Protein AF-A0A1G8N8X7-F1 (afdb_monomer_lite)

Secondary structure (DSSP, 8-state):
--HHHHHHHHHHHHHHHHHHHHHHHHHHS-SSPPP-TT-HHHHHHHHHIIIIITTT-TTS-HHHHHHHHHHS-SS--SS--HHHHHHHHHHHHHHHH-

pLDDT: mean 74.89, std 12.93, range [48.81, 92.5]

Foldseek 3Di:
DPVVVVVVVVVVVVVVVVVVVVVCVVVVPDPAFDDDPVDQLLVLLLCCLVPPDPVPPPPDDQLVVSLVCLVPPDPGDPPHDSVSSSSSNRRNVVVVVD

Structure (mmCIF, N/CA/C/O backbone):
data_AF-A0A1G8N8X7-F1
#
_entry.id   AF-A0A1G8N8X7-F1
#
loop_
_atom_site.group_PDB
_atom_site.id
_atom_site.type_symbol
_atom_site.label_atom_id
_atom_site.label_alt_id
_atom_site.label_comp_id
_atom_site.label_asym_id
_atom_site.label_entity_id
_atom_site.label_seq_id
_atom_site.pdbx_PDB_ins_code
_atom_site.Cartn_x
_atom_site.Cartn_y
_atom_site.Cartn_z
_atom_site.occupancy
_atom_site.B_iso_or_equiv
_atom_site.auth_seq_id
_atom_site.auth_comp_id
_atom_site.auth_asym_id
_atom_site.auth_atom_id
_atom_site.pdbx_PDB_model_num
ATOM 1 N N . MET A 1 1 ? 34.857 18.448 -43.808 1.00 48.81 1 MET A N 1
ATOM 2 C CA . MET A 1 1 ? 34.481 17.297 -42.954 1.00 48.81 1 MET A CA 1
ATOM 3 C C . MET A 1 1 ? 34.348 17.725 -41.481 1.00 48.81 1 MET A C 1
ATOM 5 O O . MET A 1 1 ? 34.977 17.131 -40.624 1.00 48.81 1 MET A O 1
ATOM 9 N N . TRP A 1 2 ? 33.540 18.752 -41.165 1.00 51.09 2 TRP A N 1
ATOM 10 C CA . TRP A 1 2 ? 33.470 19.340 -39.805 1.00 51.09 2 TRP A CA 1
ATOM 11 C C . TRP A 1 2 ? 32.131 19.114 -39.080 1.00 51.09 2 TRP A C 1
ATOM 13 O O . TRP A 1 2 ? 32.026 19.345 -37.883 1.00 51.09 2 TRP A O 1
ATOM 23 N N . ILE A 1 3 ? 31.109 18.633 -39.794 1.00 53.31 3 ILE A N 1
ATOM 24 C CA . ILE A 1 3 ? 29.738 18.492 -39.274 1.00 53.31 3 ILE A CA 1
ATOM 25 C C . ILE A 1 3 ? 29.581 17.195 -38.455 1.00 53.31 3 ILE A C 1
ATOM 27 O O . ILE A 1 3 ? 28.843 17.159 -37.475 1.00 53.31 3 ILE A O 1
ATOM 31 N N . ALA A 1 4 ? 30.335 16.145 -38.802 1.00 54.62 4 ALA A N 1
ATOM 32 C CA . ALA A 1 4 ? 30.273 14.847 -38.127 1.00 54.62 4 ALA A CA 1
ATOM 33 C C . ALA A 1 4 ? 30.753 14.905 -36.663 1.00 54.62 4 ALA A C 1
ATOM 35 O O . ALA A 1 4 ? 30.145 14.284 -35.795 1.00 54.62 4 ALA A O 1
ATOM 36 N N . SER A 1 5 ? 31.792 15.697 -36.366 1.00 57.00 5 SER A N 1
ATOM 37 C CA . SER A 1 5 ? 32.331 15.818 -35.003 1.00 57.00 5 SER A CA 1
ATOM 38 C C . SER A 1 5 ? 31.424 16.615 -34.065 1.00 57.00 5 SER A C 1
ATOM 40 O O . SER A 1 5 ? 31.374 16.306 -32.880 1.00 57.00 5 SER A O 1
ATOM 42 N N . ALA A 1 6 ? 30.686 17.604 -34.583 1.00 57.12 6 ALA A N 1
ATOM 43 C CA . ALA A 1 6 ? 29.738 18.392 -33.793 1.00 57.12 6 ALA A CA 1
ATOM 44 C C . ALA A 1 6 ? 28.480 17.585 -33.427 1.00 57.12 6 ALA A C 1
ATOM 46 O O . ALA A 1 6 ? 27.966 17.696 -32.318 1.00 57.12 6 ALA A O 1
ATOM 47 N N . LEU A 1 7 ? 28.005 16.729 -34.336 1.00 59.38 7 LEU A N 1
ATOM 48 C CA . LEU A 1 7 ? 26.899 15.814 -34.048 1.00 59.38 7 LEU A CA 1
ATOM 49 C C . LEU A 1 7 ? 27.302 14.750 -33.017 1.00 59.38 7 LEU A C 1
ATOM 51 O O . LEU A 1 7 ? 26.520 14.445 -32.121 1.00 59.38 7 LEU A O 1
ATOM 55 N N . ALA A 1 8 ? 28.533 14.234 -33.091 1.00 61.41 8 ALA A N 1
ATOM 56 C CA . ALA A 1 8 ? 29.035 13.241 -32.143 1.00 61.41 8 ALA A CA 1
ATOM 57 C C . ALA A 1 8 ? 29.114 13.776 -30.701 1.00 61.41 8 ALA A C 1
ATOM 59 O O . ALA A 1 8 ? 28.701 13.088 -29.769 1.00 61.41 8 ALA A O 1
ATOM 60 N N . THR A 1 9 ? 29.579 15.012 -30.496 1.00 65.56 9 THR A N 1
ATOM 61 C CA . THR A 1 9 ? 29.633 15.625 -29.157 1.00 65.56 9 THR A CA 1
ATOM 62 C C . THR A 1 9 ? 28.252 15.931 -28.588 1.00 65.56 9 THR A C 1
ATOM 64 O O . THR A 1 9 ? 28.041 15.735 -27.392 1.00 65.56 9 THR A O 1
ATOM 67 N N . ILE A 1 10 ? 27.294 16.343 -29.423 1.00 69.81 10 ILE A N 1
ATOM 68 C CA . ILE A 1 10 ? 25.905 16.560 -28.989 1.00 69.81 10 ILE A CA 1
ATOM 69 C C . ILE A 1 10 ? 25.274 15.241 -28.530 1.00 69.81 10 ILE A C 1
ATOM 71 O O . ILE A 1 10 ? 24.667 15.196 -27.463 1.00 69.81 10 ILE A O 1
ATOM 75 N N . VAL A 1 11 ? 25.461 14.152 -29.282 1.00 71.12 11 VAL A N 1
ATOM 76 C CA . VAL A 1 11 ? 24.916 12.835 -28.911 1.00 71.12 11 VAL A CA 1
ATOM 77 C C . VAL A 1 11 ? 25.505 12.346 -27.585 1.00 71.12 11 VAL A C 1
ATOM 79 O O . VAL A 1 11 ? 24.757 11.908 -26.715 1.00 71.12 11 VAL A O 1
ATOM 82 N N . VAL A 1 12 ? 26.819 12.480 -27.379 1.00 72.44 12 VAL A N 1
ATOM 83 C CA . VAL A 1 12 ? 27.470 12.085 -26.115 1.00 72.44 12 VAL A CA 1
ATOM 84 C C . VAL A 1 12 ? 26.973 12.926 -24.935 1.00 72.44 12 VAL A C 1
ATOM 86 O O . VAL A 1 12 ? 26.722 12.379 -23.862 1.00 72.44 12 VAL A O 1
ATOM 89 N N . ALA A 1 13 ? 26.773 14.233 -25.124 1.00 70.75 13 ALA A N 1
ATOM 90 C CA . ALA A 1 13 ? 26.248 15.112 -24.081 1.00 70.75 13 ALA A CA 1
ATOM 91 C C . ALA A 1 13 ? 24.798 14.767 -23.700 1.00 70.75 13 ALA A C 1
ATOM 93 O O . ALA A 1 13 ? 24.472 14.724 -22.515 1.00 70.75 13 ALA A O 1
ATOM 94 N N . VAL A 1 14 ? 23.944 14.469 -24.685 1.00 75.06 14 VAL A N 1
ATOM 95 C CA . VAL A 1 14 ? 22.548 14.062 -24.449 1.00 75.06 14 VAL A CA 1
ATOM 96 C C . VAL A 1 14 ? 22.491 12.716 -23.728 1.00 75.06 14 VAL A C 1
ATOM 98 O O . VAL A 1 14 ? 21.788 12.593 -22.728 1.00 75.06 14 VAL A O 1
ATOM 101 N N . VAL A 1 15 ? 23.275 11.728 -24.168 1.00 73.94 15 VAL A N 1
ATOM 102 C CA . VAL A 1 15 ? 23.340 10.415 -23.505 1.00 73.94 15 VAL A CA 1
ATOM 103 C C . VAL A 1 15 ? 23.863 10.555 -22.073 1.00 73.94 15 VAL A C 1
ATOM 105 O O . VAL A 1 15 ? 23.278 9.982 -21.156 1.00 73.94 15 VAL A O 1
ATOM 108 N N . GLY A 1 16 ? 24.903 11.366 -21.852 1.00 70.69 16 GLY A N 1
ATOM 109 C CA . GLY A 1 16 ? 25.427 11.653 -20.515 1.00 70.69 16 GLY A CA 1
ATOM 110 C C . GLY A 1 16 ? 24.385 12.293 -19.593 1.00 70.69 16 GLY A C 1
ATOM 111 O O . GLY A 1 16 ? 24.222 11.858 -18.455 1.00 70.69 16 GLY A O 1
ATOM 112 N N . LEU A 1 17 ? 23.619 13.266 -20.093 1.00 72.25 17 LEU A N 1
ATOM 113 C CA . LEU A 1 17 ? 22.518 13.892 -19.354 1.00 72.25 17 LEU A CA 1
ATOM 114 C C . LEU A 1 17 ? 21.404 12.898 -19.007 1.00 72.25 17 LEU A C 1
ATOM 116 O O . LEU A 1 17 ? 20.928 12.905 -17.874 1.00 72.25 17 LEU A O 1
ATOM 120 N N . CYS A 1 18 ? 21.018 12.014 -19.931 1.00 70.44 18 CYS A N 1
ATOM 121 C CA . CYS A 1 18 ? 20.008 10.986 -19.670 1.00 70.44 18 CYS A CA 1
ATOM 122 C C . CYS A 1 18 ? 20.461 9.979 -18.602 1.00 70.44 18 CYS A C 1
ATOM 124 O O . CYS A 1 18 ? 19.670 9.611 -17.733 1.00 70.44 18 CYS A O 1
ATOM 126 N N . VAL A 1 19 ? 21.731 9.563 -18.625 1.00 70.19 19 VAL A N 1
ATOM 127 C CA . VAL A 1 19 ? 22.294 8.641 -17.623 1.00 70.19 19 VAL A CA 1
ATOM 128 C C . VAL A 1 19 ? 22.395 9.314 -16.252 1.00 70.19 19 VAL A C 1
ATOM 130 O O . VAL A 1 19 ? 21.991 8.722 -15.251 1.00 70.19 19 VAL A O 1
ATOM 133 N N . CYS A 1 20 ? 22.861 10.565 -16.195 1.00 68.75 20 CYS A N 1
ATOM 134 C CA . CYS A 1 20 ? 22.916 11.335 -14.951 1.00 68.75 20 CYS A CA 1
ATOM 135 C C . CYS A 1 20 ? 21.519 11.595 -14.374 1.00 68.75 20 CYS A C 1
ATOM 137 O O . CYS A 1 20 ? 21.328 11.446 -13.169 1.00 68.75 20 CYS A O 1
ATOM 139 N N . ALA A 1 21 ? 20.532 11.919 -15.215 1.00 64.44 21 ALA A N 1
ATOM 140 C CA . ALA A 1 21 ? 19.144 12.052 -14.785 1.00 64.44 21 ALA A CA 1
ATOM 141 C C . ALA A 1 21 ? 18.615 10.725 -14.219 1.00 64.44 21 ALA A C 1
ATOM 143 O O . ALA A 1 21 ? 18.084 10.714 -13.114 1.00 64.44 21 ALA A O 1
ATOM 144 N N . GLY A 1 22 ? 18.826 9.598 -14.906 1.00 59.25 22 GLY A N 1
ATOM 145 C CA . GLY A 1 22 ? 18.391 8.279 -14.428 1.00 59.25 22 GLY A CA 1
ATOM 146 C C . GLY A 1 22 ? 19.030 7.856 -13.098 1.00 59.25 22 GLY A C 1
ATOM 147 O O . GLY A 1 22 ? 18.356 7.277 -12.246 1.00 59.25 22 GLY A O 1
ATOM 148 N N . LEU A 1 23 ? 20.308 8.184 -12.886 1.00 60.44 23 LEU A N 1
ATOM 149 C CA . LEU A 1 23 ? 21.005 7.931 -11.620 1.00 60.44 23 LEU A CA 1
ATOM 150 C C . LEU A 1 23 ? 20.493 8.828 -10.488 1.00 60.44 23 LEU A C 1
ATOM 152 O O . LEU A 1 23 ? 20.266 8.329 -9.390 1.00 60.44 23 LEU A O 1
ATOM 156 N N . LEU A 1 24 ? 20.250 10.114 -10.759 1.00 59.41 24 LEU A N 1
ATOM 157 C CA . LEU A 1 24 ? 19.661 11.043 -9.789 1.00 59.41 24 LEU A CA 1
ATOM 158 C C . LEU A 1 24 ? 18.227 10.648 -9.420 1.00 59.41 24 LEU A C 1
ATOM 160 O O . LEU A 1 24 ? 17.860 10.713 -8.253 1.00 59.41 24 LEU A O 1
ATOM 164 N N . PHE A 1 25 ? 17.436 10.161 -10.379 1.00 56.16 25 PHE A N 1
ATOM 165 C CA . PHE A 1 25 ? 16.105 9.610 -10.115 1.00 56.16 25 PHE A CA 1
ATOM 166 C C . PHE A 1 25 ? 16.151 8.391 -9.184 1.00 56.16 25 PHE A C 1
ATOM 168 O O . PHE A 1 25 ? 15.256 8.228 -8.362 1.00 56.16 25 PHE A O 1
ATOM 175 N N . ARG A 1 26 ? 17.197 7.559 -9.265 1.00 55.62 26 ARG A N 1
ATOM 176 C CA . ARG A 1 26 ? 17.382 6.408 -8.367 1.00 55.62 26 ARG A CA 1
ATOM 177 C C . ARG A 1 26 ? 17.867 6.776 -6.966 1.00 55.62 26 ARG A C 1
ATOM 179 O O . ARG A 1 26 ? 17.602 6.016 -6.045 1.00 55.62 26 ARG A O 1
ATOM 186 N N . THR A 1 27 ? 18.605 7.874 -6.803 1.00 55.06 27 THR A N 1
ATOM 187 C CA . THR A 1 27 ? 19.220 8.241 -5.514 1.00 55.06 27 THR A CA 1
ATOM 188 C C . THR A 1 27 ? 18.457 9.313 -4.742 1.00 55.06 27 THR A C 1
ATOM 190 O O . THR A 1 27 ? 18.601 9.381 -3.525 1.00 55.06 27 THR A O 1
ATOM 193 N N . LEU A 1 28 ? 17.661 10.151 -5.418 1.00 51.31 28 LEU A N 1
ATOM 194 C CA . LEU A 1 28 ? 16.909 11.247 -4.791 1.00 51.31 28 LEU A CA 1
ATOM 195 C C . LEU A 1 28 ? 15.433 10.933 -4.551 1.00 51.31 28 LEU A C 1
ATOM 197 O O . LEU A 1 28 ? 14.792 11.644 -3.778 1.00 51.31 28 LEU A O 1
ATOM 201 N N . LEU A 1 29 ? 14.877 9.903 -5.194 1.00 52.69 29 LEU A N 1
ATOM 202 C CA . LEU A 1 29 ? 13.546 9.440 -4.830 1.00 52.69 29 LEU A CA 1
ATOM 203 C C . LEU A 1 29 ? 13.675 8.559 -3.582 1.00 52.69 29 LEU A C 1
ATOM 205 O O . LEU A 1 29 ? 14.433 7.587 -3.627 1.00 52.69 29 LEU A O 1
ATOM 209 N N . PRO A 1 30 ? 12.979 8.876 -2.472 1.00 55.47 30 PRO A N 1
ATOM 210 C CA . PRO A 1 30 ? 12.899 7.961 -1.344 1.00 55.47 30 PRO A CA 1
ATOM 211 C C . PRO A 1 30 ? 12.458 6.597 -1.874 1.00 55.47 30 PRO A C 1
ATOM 213 O O . PRO A 1 30 ? 11.522 6.496 -2.666 1.00 55.47 30 PRO A O 1
ATOM 216 N N . SER A 1 31 ? 13.178 5.553 -1.476 1.00 61.59 31 SER A N 1
ATOM 217 C CA . SER A 1 31 ? 13.035 4.181 -1.974 1.00 61.59 31 SER A CA 1
ATOM 218 C C . SER A 1 31 ? 11.725 3.498 -1.561 1.00 61.59 31 SER A C 1
ATOM 220 O O . SER A 1 31 ? 11.598 2.289 -1.719 1.00 61.59 31 SER A O 1
ATOM 222 N N . GLY A 1 32 ? 10.763 4.261 -1.040 1.00 60.59 32 GLY A N 1
ATOM 223 C CA . GLY A 1 32 ? 9.469 3.787 -0.586 1.00 60.59 32 GLY A CA 1
ATOM 224 C C . GLY A 1 32 ? 8.337 4.729 -1.014 1.00 60.59 32 GLY A C 1
ATOM 225 O O . GLY A 1 32 ? 8.563 5.913 -1.291 1.00 60.59 32 GLY A O 1
ATOM 226 N N . PRO A 1 33 ? 7.106 4.208 -1.100 1.00 67.06 33 PRO A N 1
ATOM 227 C CA . PRO A 1 33 ? 5.912 5.009 -1.341 1.00 67.06 33 PRO A CA 1
ATOM 228 C C . PRO A 1 33 ? 5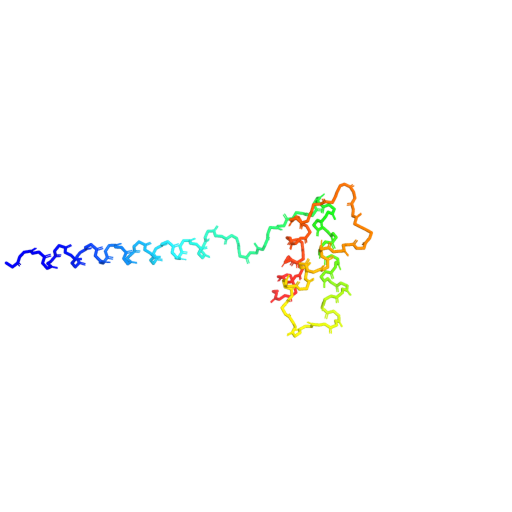.690 6.041 -0.217 1.00 67.06 33 PRO A C 1
ATOM 230 O O . PRO A 1 33 ? 6.232 5.901 0.880 1.00 67.06 33 PRO A O 1
ATOM 233 N N . PRO A 1 34 ? 4.911 7.107 -0.478 1.00 72.12 34 PRO A N 1
ATOM 234 C CA . PRO A 1 34 ? 4.660 8.145 0.514 1.00 72.12 34 PRO A CA 1
ATOM 235 C C . PRO A 1 34 ? 3.984 7.569 1.769 1.00 72.12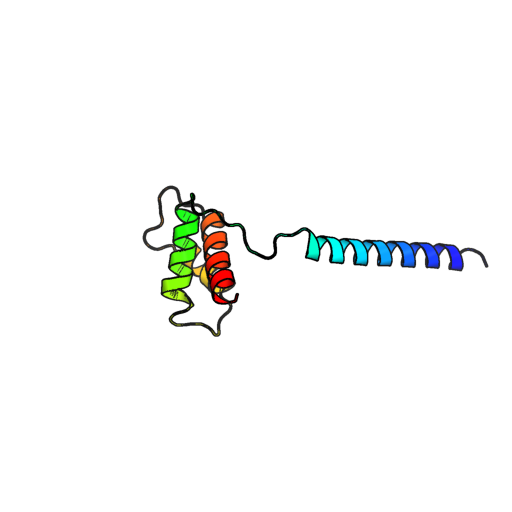 34 PRO A C 1
ATOM 237 O O . PRO A 1 34 ? 2.925 6.948 1.682 1.00 72.12 34 PRO A O 1
ATOM 240 N N . TYR A 1 35 ? 4.612 7.805 2.923 1.00 77.38 35 TYR A N 1
ATOM 241 C CA . TYR A 1 35 ? 4.144 7.410 4.252 1.00 77.38 35 TYR A CA 1
ATOM 242 C C . TYR A 1 35 ? 3.357 8.558 4.895 1.00 77.38 35 TYR A C 1
ATOM 244 O O . TYR A 1 35 ? 3.902 9.649 5.083 1.00 77.38 35 TYR A O 1
ATOM 252 N N . ASP A 1 36 ? 2.082 8.325 5.215 1.00 81.00 36 ASP A N 1
ATOM 253 C CA . ASP A 1 36 ? 1.209 9.307 5.869 1.00 81.00 36 ASP A CA 1
ATOM 254 C C . ASP A 1 36 ? 0.257 8.630 6.875 1.00 81.00 36 ASP A C 1
ATOM 256 O O . ASP A 1 36 ? -0.945 8.490 6.627 1.00 81.00 36 ASP A O 1
ATOM 260 N N . PRO A 1 37 ? 0.765 8.231 8.053 1.00 77.69 37 PRO A N 1
ATOM 261 C CA . PRO A 1 37 ? -0.033 7.557 9.073 1.00 77.69 37 PRO A CA 1
ATOM 262 C C . PRO A 1 37 ? -1.073 8.487 9.711 1.00 77.69 37 PRO A C 1
ATOM 264 O O . PRO A 1 37 ? -1.914 8.021 10.470 1.00 77.69 37 PRO A O 1
ATOM 267 N N . GLY A 1 38 ? -1.035 9.802 9.461 1.00 85.69 38 GLY A N 1
ATOM 268 C CA . GLY A 1 38 ? -2.047 10.740 9.957 1.00 85.69 38 GLY A CA 1
ATOM 269 C C . GLY A 1 38 ? -3.334 10.716 9.129 1.00 85.69 38 GLY A C 1
ATOM 270 O O . GLY A 1 38 ? -4.387 11.169 9.589 1.00 85.69 38 GLY A O 1
ATOM 271 N N . ASN A 1 39 ? -3.268 10.180 7.912 1.00 89.62 39 ASN A N 1
ATOM 272 C CA . ASN A 1 39 ? -4.379 10.155 6.983 1.00 89.62 39 ASN A CA 1
ATOM 273 C C . ASN A 1 39 ? -5.164 8.847 7.103 1.00 89.62 39 ASN A C 1
ATOM 275 O O . ASN A 1 39 ? -4.686 7.769 6.761 1.00 89.62 39 ASN A O 1
ATOM 279 N N . LYS A 1 40 ? -6.426 8.943 7.533 1.00 91.88 40 LYS A N 1
ATOM 280 C CA . LYS A 1 40 ? -7.303 7.769 7.674 1.00 91.88 40 LYS A CA 1
ATOM 281 C C . LYS A 1 40 ? -7.495 7.006 6.364 1.00 91.88 40 LYS A C 1
ATOM 283 O O . LYS A 1 40 ? -7.666 5.795 6.399 1.00 91.88 40 LYS A O 1
ATOM 288 N N . SER A 1 41 ? -7.477 7.695 5.221 1.00 91.38 41 SER A N 1
ATOM 289 C CA . SER A 1 41 ? -7.592 7.032 3.918 1.00 91.38 41 SER A CA 1
ATOM 290 C C . SER A 1 41 ? -6.335 6.233 3.591 1.00 91.38 41 SER A C 1
ATOM 292 O O . SER A 1 41 ? -6.451 5.142 3.054 1.00 91.38 41 SER A O 1
ATOM 294 N N . TRP A 1 42 ? -5.155 6.732 3.972 1.00 92.50 42 TRP A N 1
ATOM 295 C CA . TRP A 1 42 ? -3.896 5.996 3.846 1.00 92.50 42 TRP A CA 1
ATOM 296 C C . TRP A 1 42 ? -3.910 4.724 4.698 1.00 92.50 42 TRP A C 1
ATOM 298 O O . TRP A 1 42 ? -3.720 3.641 4.155 1.00 92.50 42 TRP A O 1
ATOM 308 N N . GLN A 1 43 ? -4.283 4.837 5.977 1.00 90.06 43 GLN A N 1
ATOM 309 C CA . GLN A 1 43 ? -4.430 3.679 6.872 1.00 90.06 43 GLN A CA 1
ATOM 310 C C . GLN A 1 43 ? -5.448 2.663 6.341 1.00 90.06 43 GLN A C 1
ATOM 312 O O . GLN A 1 43 ? -5.238 1.463 6.429 1.00 90.06 43 GLN A O 1
ATOM 317 N N . TYR A 1 44 ? -6.551 3.137 5.756 1.00 90.94 44 TYR A N 1
ATOM 318 C CA . TYR A 1 44 ? -7.534 2.263 5.119 1.00 90.94 44 TYR A CA 1
ATOM 319 C C . TYR A 1 44 ? -6.925 1.461 3.963 1.00 90.94 44 TYR A C 1
ATOM 321 O O . TYR A 1 44 ? -7.183 0.271 3.834 1.00 90.94 44 TYR A O 1
ATOM 329 N N . GLY A 1 45 ? -6.115 2.097 3.116 1.00 89.31 45 GLY A N 1
ATOM 330 C CA . GLY A 1 45 ? -5.449 1.404 2.017 1.00 89.31 45 GLY A CA 1
ATOM 331 C C . GLY A 1 45 ? -4.415 0.380 2.473 1.00 89.31 45 GLY A C 1
ATOM 332 O O . GLY A 1 45 ? -4.342 -0.705 1.903 1.00 89.31 45 GLY A O 1
ATOM 333 N N . GLU A 1 46 ? -3.653 0.710 3.512 1.00 88.81 46 GLU A N 1
ATOM 334 C CA . GLU A 1 46 ? -2.724 -0.212 4.171 1.00 88.81 46 GLU A CA 1
ATOM 335 C C . GLU A 1 46 ? -3.465 -1.422 4.767 1.00 88.81 46 GLU A C 1
ATOM 337 O O . GLU A 1 46 ? -3.100 -2.564 4.493 1.00 88.81 46 GLU A O 1
ATOM 342 N N . ASP A 1 47 ? -4.563 -1.189 5.489 1.00 88.75 47 ASP A N 1
ATOM 343 C CA . ASP A 1 47 ? -5.406 -2.241 6.068 1.00 88.75 47 ASP A CA 1
ATOM 344 C C . ASP A 1 47 ? -6.004 -3.153 4.987 1.00 88.75 47 ASP A C 1
ATOM 346 O O . ASP A 1 47 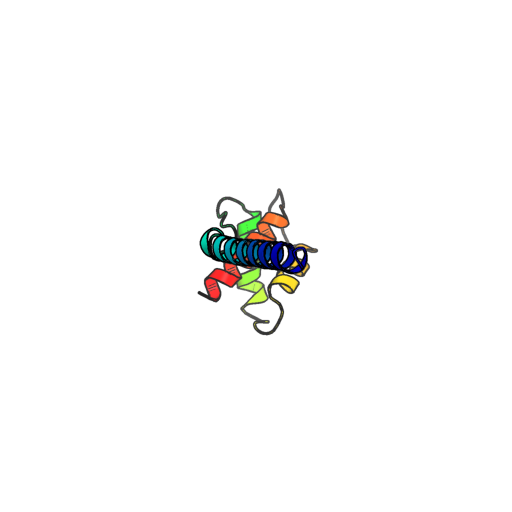? -5.993 -4.378 5.118 1.00 88.75 47 ASP A O 1
ATOM 350 N N . VAL A 1 48 ? -6.448 -2.581 3.861 1.00 87.12 48 VAL A N 1
ATOM 351 C CA . VAL A 1 48 ? -6.910 -3.364 2.707 1.00 87.12 48 VAL A CA 1
ATOM 352 C C . VAL A 1 48 ? -5.790 -4.241 2.145 1.00 87.12 48 VAL A C 1
ATOM 354 O O . VAL A 1 48 ? -6.033 -5.414 1.846 1.00 87.12 48 VAL A O 1
ATOM 357 N N . MET A 1 49 ? -4.567 -3.718 2.041 1.00 83.88 49 MET A N 1
ATOM 358 C CA . MET A 1 49 ? -3.417 -4.494 1.571 1.00 83.88 49 MET A CA 1
ATOM 359 C C . MET A 1 49 ? -3.114 -5.680 2.498 1.00 83.88 49 MET A C 1
ATOM 361 O O . MET A 1 49 ? -2.948 -6.815 2.036 1.00 83.88 49 MET A O 1
ATOM 365 N N . GLN A 1 50 ? -3.088 -5.434 3.808 1.00 80.19 50 GLN A N 1
ATOM 366 C CA . GLN A 1 50 ? -2.771 -6.453 4.808 1.00 80.19 50 GLN A CA 1
ATOM 367 C C . GLN A 1 50 ? -3.877 -7.512 4.935 1.00 80.19 50 GLN A C 1
ATOM 369 O O . GLN A 1 50 ? -3.579 -8.707 4.985 1.00 80.19 50 GLN A O 1
ATOM 374 N N . ASN A 1 51 ? -5.149 -7.104 4.937 1.00 77.81 51 ASN A N 1
ATOM 375 C CA . ASN A 1 51 ? -6.273 -8.002 5.217 1.00 77.81 51 ASN A CA 1
ATOM 376 C C . ASN A 1 51 ? -6.818 -8.728 3.984 1.00 77.81 51 ASN A C 1
ATOM 378 O O . ASN A 1 51 ? -7.278 -9.865 4.101 1.00 77.81 51 ASN A O 1
ATOM 382 N N . HIS A 1 52 ? -6.810 -8.095 2.808 1.00 67.31 52 HIS A N 1
ATOM 383 C CA . HIS A 1 52 ? -7.479 -8.642 1.621 1.00 67.31 52 HIS A CA 1
ATOM 384 C C . HIS A 1 52 ? -6.513 -9.197 0.571 1.00 67.31 52 HIS A C 1
ATOM 386 O O . HIS A 1 52 ? -6.871 -10.127 -0.159 1.00 67.31 52 HIS A O 1
ATOM 392 N N . LEU A 1 53 ? -5.291 -8.668 0.504 1.00 66.81 53 LEU A N 1
ATOM 393 C CA . LEU A 1 53 ? -4.377 -8.901 -0.613 1.00 66.81 53 LEU A CA 1
ATOM 394 C C . LEU A 1 53 ? -3.282 -9.927 -0.304 1.00 66.81 53 LEU A C 1
ATOM 396 O O . LEU A 1 53 ? -3.192 -10.939 -1.008 1.00 66.81 53 LEU A O 1
ATOM 400 N N . TYR A 1 54 ? -2.523 -9.758 0.782 1.00 63.56 54 TYR A N 1
ATOM 401 C CA . TYR A 1 54 ? -1.461 -10.715 1.138 1.00 63.56 54 TYR A CA 1
ATOM 402 C C . TYR A 1 54 ? -1.979 -12.066 1.645 1.00 63.56 54 TYR A C 1
ATOM 404 O O . TYR A 1 54 ? -1.348 -13.093 1.399 1.00 63.56 54 TYR A O 1
ATOM 412 N N . GLY A 1 55 ? -3.151 -12.107 2.286 1.00 54.84 55 GLY A N 1
ATOM 413 C CA . GLY A 1 55 ? -3.734 -13.361 2.777 1.00 54.84 55 GLY A CA 1
ATOM 414 C C . GLY A 1 55 ? -4.191 -14.330 1.676 1.00 54.84 55 GLY A C 1
ATOM 415 O O . GLY A 1 55 ? -4.326 -15.525 1.939 1.00 54.84 55 GLY A O 1
ATOM 416 N N . THR A 1 56 ? -4.422 -13.840 0.448 1.00 56.56 56 THR A N 1
ATOM 417 C CA . THR A 1 56 ? -5.183 -14.596 -0.567 1.00 56.56 56 THR A CA 1
ATOM 418 C C . THR A 1 56 ? -4.568 -14.604 -1.973 1.00 56.56 56 THR A C 1
ATOM 420 O O . THR A 1 56 ? -4.804 -15.558 -2.714 1.00 56.56 56 THR A O 1
ATOM 423 N N . LEU A 1 57 ? -3.812 -13.574 -2.384 1.00 57.31 57 LEU A N 1
ATOM 424 C CA . LEU A 1 57 ? -3.538 -13.303 -3.809 1.00 57.31 57 LEU A CA 1
ATOM 425 C C . LEU A 1 57 ? -2.106 -12.820 -4.106 1.00 57.31 57 LEU A C 1
ATOM 427 O O . LEU A 1 57 ? -1.896 -12.042 -5.032 1.00 57.31 57 LEU A O 1
ATOM 431 N N . HIS A 1 58 ? -1.100 -13.350 -3.408 1.00 57.97 58 HIS A N 1
ATOM 432 C CA . HIS A 1 58 ? 0.329 -13.000 -3.565 1.00 57.97 58 HIS A CA 1
ATOM 433 C C . HIS A 1 58 ? 0.923 -13.198 -4.988 1.00 57.97 58 HIS A C 1
ATOM 435 O O . HIS A 1 58 ? 2.110 -12.979 -5.217 1.00 57.97 58 HIS A O 1
ATOM 441 N N . THR A 1 59 ? 0.123 -13.665 -5.950 1.00 57.16 59 THR A N 1
ATOM 442 C CA . THR A 1 59 ? 0.518 -13.935 -7.343 1.00 57.16 59 THR A CA 1
ATOM 443 C C . THR A 1 59 ? -0.017 -12.914 -8.349 1.00 57.16 59 THR A C 1
ATOM 445 O O . THR A 1 59 ? 0.366 -12.973 -9.517 1.00 57.16 59 THR A O 1
ATOM 448 N N . LEU A 1 60 ? -0.897 -11.999 -7.930 1.00 63.47 60 LEU A N 1
ATOM 449 C CA . LEU A 1 60 ? -1.485 -10.974 -8.794 1.00 63.47 60 LEU A CA 1
ATOM 450 C C . LEU A 1 60 ? -0.797 -9.622 -8.598 1.00 63.47 60 LEU A C 1
ATOM 452 O O . LEU A 1 60 ? -0.188 -9.375 -7.564 1.00 63.47 60 LEU A O 1
ATOM 456 N N . ASP A 1 61 ? -0.923 -8.757 -9.607 1.00 74.44 61 ASP A N 1
ATOM 457 C CA . ASP A 1 61 ? -0.503 -7.355 -9.551 1.00 74.44 61 ASP A CA 1
ATOM 458 C C . ASP A 1 61 ? -1.254 -6.639 -8.414 1.00 74.44 61 ASP A C 1
ATOM 460 O O . ASP A 1 61 ? -2.410 -6.230 -8.541 1.00 74.44 61 ASP A O 1
ATOM 464 N N . THR A 1 62 ? -0.581 -6.553 -7.276 1.00 73.81 62 THR A N 1
ATOM 465 C CA . THR A 1 62 ? -0.982 -5.928 -6.011 1.00 73.81 62 THR A CA 1
ATOM 466 C C . THR A 1 62 ? -1.493 -4.506 -6.214 1.00 73.81 62 THR A C 1
ATOM 468 O O . THR A 1 62 ? -2.520 -4.139 -5.646 1.00 73.81 62 THR A O 1
ATOM 471 N N . ILE A 1 63 ? -0.868 -3.727 -7.103 1.00 74.50 63 ILE A N 1
ATOM 472 C CA . ILE A 1 63 ? -1.287 -2.359 -7.435 1.00 74.50 63 ILE A CA 1
ATOM 473 C C . ILE A 1 63 ? -2.633 -2.365 -8.160 1.00 74.50 63 ILE A C 1
ATOM 475 O O . ILE A 1 63 ? -3.493 -1.526 -7.868 1.00 74.50 63 ILE A O 1
ATOM 479 N N . ALA A 1 64 ? -2.837 -3.294 -9.095 1.00 76.94 64 ALA A N 1
ATOM 480 C CA . ALA A 1 64 ? -4.105 -3.413 -9.807 1.00 76.94 64 ALA A CA 1
ATOM 481 C C . ALA A 1 64 ? -5.245 -3.766 -8.844 1.00 76.94 64 ALA A C 1
ATOM 483 O O . ALA A 1 64 ? -6.301 -3.135 -8.892 1.00 76.94 64 ALA A O 1
ATOM 484 N N . VAL A 1 65 ? -5.012 -4.695 -7.913 1.00 78.56 65 VAL A N 1
ATOM 485 C CA . VAL A 1 65 ? -6.031 -5.075 -6.923 1.00 78.56 65 VAL A CA 1
ATOM 486 C C . VAL A 1 65 ? -6.271 -3.967 -5.897 1.00 78.56 65 VAL A C 1
ATOM 488 O O . VAL A 1 65 ? -7.421 -3.675 -5.582 1.00 78.56 65 VAL A O 1
ATOM 491 N N . CYS A 1 66 ? -5.220 -3.294 -5.419 1.00 83.12 66 CYS A N 1
ATOM 492 C CA . CYS A 1 66 ? -5.357 -2.095 -4.590 1.00 83.12 66 CYS A CA 1
ATOM 493 C C . CYS A 1 66 ? -6.221 -1.044 -5.293 1.00 83.12 66 CYS A C 1
ATOM 495 O O . CYS A 1 66 ? -7.091 -0.436 -4.680 1.00 83.12 66 CYS A O 1
ATOM 497 N N . THR A 1 67 ? -6.000 -0.822 -6.588 1.00 84.56 67 THR A N 1
ATOM 498 C CA . THR A 1 67 ? -6.767 0.167 -7.353 1.00 84.56 67 THR A CA 1
ATOM 499 C C . THR A 1 67 ? -8.234 -0.239 -7.460 1.00 84.56 67 THR A C 1
ATOM 501 O O . THR A 1 67 ? -9.091 0.588 -7.159 1.00 84.56 67 THR A O 1
ATOM 504 N N . ASP A 1 68 ? -8.516 -1.499 -7.799 1.00 84.88 68 ASP A N 1
ATOM 505 C CA . ASP A 1 68 ? -9.872 -2.059 -7.896 1.00 84.88 68 ASP A CA 1
ATOM 506 C C . ASP A 1 68 ? -10.631 -1.974 -6.558 1.00 84.88 68 ASP A C 1
ATOM 508 O O . ASP A 1 68 ? -11.746 -1.449 -6.488 1.00 84.88 68 ASP A O 1
ATOM 512 N N . ALA A 1 69 ? -9.981 -2.349 -5.452 1.00 83.62 69 ALA A N 1
ATOM 513 C CA . ALA A 1 69 ? -10.549 -2.230 -4.109 1.00 83.62 69 ALA A CA 1
ATOM 514 C C . ALA A 1 69 ? -10.901 -0.775 -3.746 1.00 83.62 69 ALA A C 1
ATOM 516 O O . ALA A 1 69 ? -11.896 -0.511 -3.070 1.00 83.62 69 ALA A O 1
ATOM 517 N N . MET A 1 70 ? -10.116 0.191 -4.230 1.00 88.00 70 MET A N 1
ATOM 518 C CA . MET A 1 70 ? -10.362 1.619 -4.019 1.00 88.00 70 MET A CA 1
ATOM 519 C C . MET A 1 70 ? -11.366 2.224 -5.014 1.00 88.00 70 MET A C 1
ATOM 521 O O . MET A 1 70 ? -11.828 3.356 -4.805 1.00 88.00 70 MET A O 1
ATOM 525 N N . GLU A 1 71 ? -11.733 1.510 -6.085 1.00 87.50 71 GLU A N 1
ATOM 526 C CA . GLU A 1 71 ? -12.832 1.902 -6.971 1.00 87.50 71 GLU A CA 1
ATOM 527 C C . GLU A 1 71 ? -14.188 1.735 -6.292 1.00 87.50 71 GLU A C 1
ATOM 529 O O . GLU A 1 71 ? -15.035 2.625 -6.421 1.00 87.50 71 GLU A O 1
ATOM 534 N N . SER A 1 72 ? -14.341 0.665 -5.510 1.00 86.81 72 SER A N 1
ATOM 535 C CA . SER A 1 72 ? -15.548 0.348 -4.740 1.00 86.81 72 SER A CA 1
ATOM 536 C C . SER A 1 72 ? -15.222 0.087 -3.261 1.00 86.81 72 SER A C 1
ATOM 538 O O . SER A 1 72 ? -15.372 -1.042 -2.788 1.00 86.81 72 SER A O 1
ATOM 540 N N . PRO A 1 73 ? -14.784 1.114 -2.505 1.00 86.69 73 PRO A N 1
ATOM 541 C CA . PRO A 1 73 ? -14.329 0.928 -1.136 1.00 86.69 73 PRO A CA 1
ATOM 542 C C . PRO A 1 73 ? -15.493 0.555 -0.212 1.00 86.69 73 PRO A C 1
ATOM 544 O O . PRO A 1 73 ? -16.553 1.187 -0.211 1.00 86.69 73 PRO A O 1
ATOM 547 N N . VAL A 1 74 ? -15.277 -0.459 0.620 1.00 87.19 74 VAL A N 1
ATOM 548 C CA . VAL A 1 74 ? -16.229 -0.899 1.644 1.00 87.19 74 VAL A CA 1
ATOM 549 C C . VAL A 1 74 ? -15.966 -0.123 2.931 1.00 87.19 74 VAL A C 1
ATOM 551 O O . VAL A 1 74 ? -14.862 -0.178 3.465 1.00 87.19 74 VAL A O 1
ATOM 554 N N . ASN A 1 75 ? -16.981 0.588 3.434 1.00 89.38 75 ASN A N 1
ATOM 555 C CA . ASN A 1 75 ? -16.912 1.413 4.651 1.00 89.38 75 ASN A CA 1
ATOM 556 C C . ASN A 1 75 ? -15.691 2.363 4.710 1.00 89.38 75 ASN A C 1
ATOM 558 O O . ASN A 1 75 ? -14.951 2.342 5.697 1.00 89.38 75 ASN A O 1
ATOM 562 N N . PRO A 1 76 ? -15.459 3.203 3.681 1.00 88.44 76 PRO A N 1
ATOM 563 C CA . PRO A 1 76 ? -14.304 4.088 3.661 1.00 88.44 76 PRO A CA 1
ATOM 564 C C . PRO A 1 76 ? -14.363 5.140 4.781 1.00 88.44 76 PRO A C 1
ATOM 566 O O . PRO A 1 76 ? -15.449 5.595 5.163 1.00 88.44 76 PRO A O 1
ATOM 569 N N . PRO A 1 77 ? -13.202 5.612 5.265 1.00 89.31 77 PRO A N 1
ATOM 570 C CA . PRO A 1 77 ? -13.142 6.757 6.163 1.00 89.31 77 PRO A CA 1
ATOM 571 C C . PRO A 1 77 ? -13.716 8.009 5.492 1.00 89.31 77 PRO A C 1
ATOM 573 O O . PRO A 1 77 ? -13.587 8.206 4.287 1.00 89.31 77 PRO A O 1
ATOM 576 N N . THR A 1 78 ? -14.340 8.885 6.281 1.00 89.00 78 THR A N 1
ATOM 577 C CA . THR A 1 78 ? -14.855 10.176 5.804 1.00 89.00 78 THR A CA 1
ATOM 578 C C . THR A 1 78 ? -14.005 11.319 6.376 1.00 89.00 78 THR A C 1
ATOM 580 O O . THR A 1 78 ? -13.868 11.394 7.601 1.00 89.00 78 THR A O 1
ATOM 583 N N . PRO A 1 79 ? -13.451 12.228 5.551 1.00 88.69 79 PRO A N 1
ATOM 584 C CA . PRO A 1 79 ? -13.458 12.225 4.083 1.00 88.69 79 PRO A CA 1
ATOM 585 C C . PRO A 1 79 ? -12.563 11.124 3.488 1.00 88.69 79 PRO A C 1
ATOM 587 O O . PRO A 1 79 ? -11.526 10.794 4.062 1.00 88.6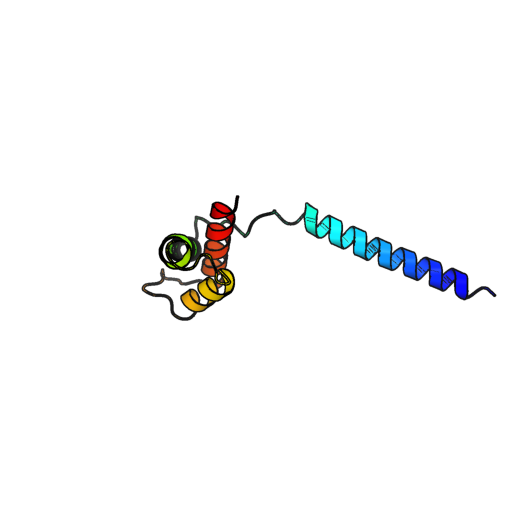9 79 PRO A O 1
ATOM 590 N N . PHE A 1 80 ? -12.964 10.594 2.327 1.00 90.31 80 PHE A N 1
ATOM 591 C CA . PHE A 1 80 ? -12.209 9.565 1.611 1.00 90.31 80 PHE A CA 1
ATOM 592 C C . PHE A 1 80 ? -11.331 10.189 0.525 1.00 90.31 80 PHE A C 1
ATOM 594 O O . PHE A 1 80 ? -11.839 10.824 -0.402 1.00 90.31 80 PHE A O 1
ATOM 601 N N . ASP A 1 81 ? -10.023 9.972 0.623 1.00 91.31 81 ASP A N 1
ATOM 602 C CA . ASP A 1 81 ? -9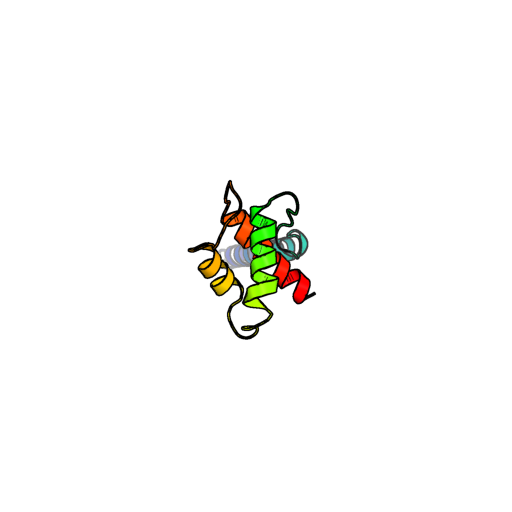.047 10.318 -0.403 1.00 91.31 81 ASP A CA 1
ATOM 603 C C . ASP A 1 81 ? -8.477 9.043 -1.028 1.00 91.31 81 ASP A C 1
ATOM 605 O O . ASP A 1 81 ? -7.632 8.348 -0.458 1.00 91.31 81 ASP A O 1
ATOM 609 N N . ARG A 1 82 ? -8.917 8.775 -2.258 1.00 88.81 82 ARG A N 1
ATOM 610 C CA . ARG A 1 82 ? -8.478 7.623 -3.044 1.00 88.81 82 ARG A CA 1
ATOM 611 C C . ARG A 1 82 ? -6.964 7.611 -3.271 1.00 88.81 82 ARG A C 1
ATOM 613 O O . ARG A 1 82 ? -6.366 6.540 -3.280 1.00 88.81 82 ARG A O 1
ATOM 620 N N . ARG A 1 83 ? -6.324 8.772 -3.460 1.00 87.69 83 ARG A N 1
ATOM 621 C CA . ARG A 1 83 ? -4.871 8.834 -3.700 1.00 87.69 83 ARG A CA 1
ATOM 622 C C . ARG A 1 83 ? -4.096 8.451 -2.450 1.00 87.69 83 ARG A C 1
ATOM 624 O O . ARG A 1 83 ? -3.137 7.691 -2.552 1.00 87.69 83 ARG A O 1
ATOM 631 N N . ALA A 1 84 ? -4.530 8.950 -1.296 1.00 89.19 84 ALA A N 1
ATOM 632 C CA . ALA A 1 84 ? -3.946 8.584 -0.015 1.00 89.19 84 ALA A CA 1
ATOM 633 C C . ALA A 1 84 ? -4.116 7.085 0.268 1.00 89.19 84 ALA A C 1
ATOM 635 O O . ALA A 1 84 ? -3.157 6.436 0.668 1.00 89.19 84 ALA A O 1
ATOM 636 N N . ALA A 1 85 ? -5.286 6.515 -0.027 1.00 89.69 85 ALA A N 1
ATOM 637 C CA . ALA A 1 85 ? -5.517 5.084 0.140 1.00 89.69 85 ALA A CA 1
ATOM 638 C C . ALA A 1 85 ? -4.639 4.217 -0.774 1.00 89.69 85 ALA A C 1
ATOM 640 O O . ALA A 1 85 ? -4.013 3.270 -0.312 1.00 89.69 85 ALA A O 1
ATOM 641 N N . ILE A 1 86 ? -4.478 4.579 -2.048 1.00 88.38 86 ILE A N 1
ATOM 642 C CA . ILE A 1 86 ? -3.541 3.870 -2.935 1.00 88.38 86 ILE A CA 1
ATOM 643 C C . ILE A 1 86 ? -2.100 3.979 -2.411 1.00 88.38 86 ILE A C 1
ATOM 645 O O . ILE A 1 86 ? -1.353 3.006 -2.472 1.00 88.38 86 ILE A O 1
ATOM 649 N N . ALA A 1 87 ? -1.700 5.135 -1.874 1.00 88.06 87 ALA A N 1
ATOM 650 C CA . ALA A 1 87 ? -0.381 5.302 -1.268 1.00 88.06 87 ALA A CA 1
ATOM 651 C C . ALA A 1 87 ? -0.157 4.378 -0.060 1.00 88.06 87 ALA A C 1
ATOM 653 O O . ALA A 1 87 ? 0.908 3.771 0.023 1.00 88.06 87 ALA A O 1
ATOM 654 N N . GLY A 1 88 ? -1.152 4.231 0.819 1.00 88.38 88 GLY A N 1
ATOM 655 C CA . GLY A 1 88 ? -1.090 3.298 1.949 1.00 88.38 88 GLY A CA 1
ATOM 656 C C . GLY A 1 88 ? -1.049 1.840 1.510 1.00 88.38 88 GLY A C 1
ATOM 657 O O . GLY A 1 88 ? -0.256 1.064 2.026 1.00 88.38 88 GLY A O 1
ATOM 658 N N . CYS A 1 89 ? -1.804 1.488 0.469 1.00 87.62 89 CYS A N 1
ATOM 659 C CA . CYS A 1 89 ? -1.784 0.139 -0.099 1.00 87.62 89 CYS A CA 1
ATOM 660 C C . CYS A 1 89 ? -0.394 -0.218 -0.660 1.00 87.62 89 CYS A C 1
ATOM 662 O O . CYS A 1 89 ? 0.154 -1.275 -0.361 1.00 87.62 89 CYS A O 1
ATOM 664 N N . ARG A 1 90 ? 0.238 0.717 -1.387 1.00 84.81 90 ARG A N 1
ATOM 665 C CA . ARG A 1 90 ? 1.627 0.563 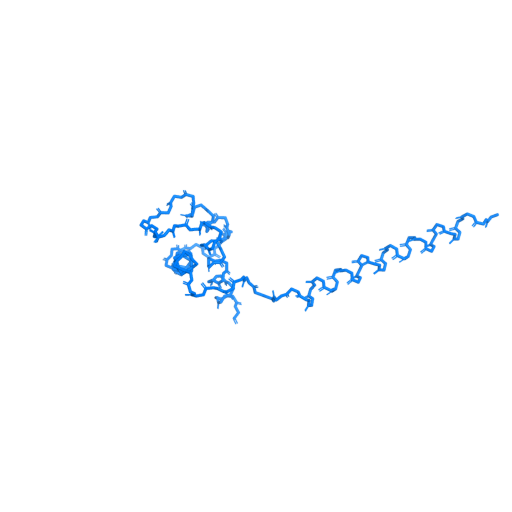-1.862 1.00 84.81 90 ARG A CA 1
ATOM 666 C C . ARG A 1 90 ? 2.628 0.487 -0.712 1.00 84.81 90 ARG A C 1
ATOM 668 O O . ARG A 1 90 ? 3.640 -0.190 -0.841 1.00 84.81 90 ARG A O 1
ATOM 675 N N . TYR A 1 91 ? 2.389 1.215 0.379 1.00 85.69 91 TYR A N 1
ATOM 676 C CA . TYR A 1 91 ? 3.243 1.141 1.562 1.00 85.69 91 TYR A CA 1
ATOM 677 C C . TYR A 1 91 ? 3.153 -0.219 2.244 1.00 85.69 91 TYR A C 1
ATOM 679 O O . TYR A 1 91 ? 4.198 -0.793 2.516 1.00 85.69 91 TYR A O 1
ATOM 687 N N . GLY A 1 92 ? 1.949 -0.766 2.421 1.00 83.69 92 GLY A N 1
ATOM 688 C CA . GLY A 1 92 ? 1.772 -2.113 2.967 1.00 83.69 92 GLY A CA 1
ATOM 689 C C . GLY A 1 92 ? 2.446 -3.194 2.116 1.00 83.69 92 GLY A C 1
ATOM 690 O O . GLY A 1 92 ? 3.009 -4.133 2.662 1.00 83.69 92 GLY A O 1
ATOM 691 N N . GLU A 1 93 ? 2.449 -3.042 0.787 1.00 80.31 93 GLU A N 1
ATOM 692 C CA . GLU A 1 93 ? 3.243 -3.885 -0.122 1.00 80.31 93 GLU A CA 1
ATOM 693 C C . GLU A 1 93 ? 4.748 -3.748 0.130 1.00 80.31 93 GLU A C 1
ATOM 695 O O . GLU A 1 93 ? 5.446 -4.733 0.355 1.00 80.31 93 GLU A O 1
ATOM 700 N N . TRP A 1 94 ? 5.250 -2.514 0.144 1.00 81.75 94 TRP A N 1
ATOM 701 C CA . TRP A 1 94 ? 6.665 -2.246 0.376 1.00 81.75 94 TRP A CA 1
ATOM 702 C C . TRP A 1 94 ? 7.151 -2.746 1.746 1.00 81.75 94 TRP A C 1
ATOM 704 O O . TRP A 1 94 ? 8.248 -3.292 1.820 1.00 81.75 94 TRP A O 1
ATOM 714 N N . GLU A 1 95 ? 6.354 -2.575 2.804 1.00 81.25 95 GLU A N 1
ATOM 715 C CA . GLU A 1 95 ? 6.664 -3.033 4.165 1.00 81.25 95 GLU A CA 1
ATOM 716 C C . GLU A 1 95 ? 6.679 -4.564 4.274 1.00 81.25 95 GLU A C 1
ATOM 718 O O . GLU A 1 95 ? 7.402 -5.114 5.096 1.00 81.25 95 GLU A O 1
ATOM 723 N N . TYR A 1 96 ? 5.914 -5.267 3.438 1.00 73.69 96 TYR A N 1
ATOM 724 C CA . TYR A 1 96 ? 5.964 -6.727 3.369 1.00 73.69 96 TYR A CA 1
ATOM 725 C C . TYR A 1 96 ? 7.180 -7.244 2.594 1.00 73.69 96 TYR A C 1
ATOM 727 O O . TYR A 1 96 ? 7.761 -8.267 2.960 1.00 73.69 96 TYR A O 1
ATOM 735 N N . ASP A 1 97 ? 7.540 -6.568 1.504 1.00 76.00 97 ASP A N 1
ATOM 736 C CA . ASP A 1 97 ? 8.614 -6.995 0.605 1.00 76.00 97 ASP A CA 1
ATOM 737 C C . ASP A 1 97 ? 10.030 -6.648 1.124 1.00 76.00 97 ASP A C 1
ATOM 739 O O . ASP A 1 97 ? 11.015 -7.145 0.565 1.00 76.00 97 ASP A O 1
ATOM 743 N N . ASN A 1 98 ? 10.156 -5.801 2.158 1.00 72.94 98 ASN A N 1
ATOM 744 C CA . ASN A 1 98 ? 11.432 -5.319 2.726 1.00 72.94 98 ASN A CA 1
ATOM 745 C C . ASN A 1 98 ? 11.582 -5.652 4.213 1.00 72.94 98 ASN A C 1
ATOM 747 O O . ASN A 1 98 ? 12.736 -5.935 4.616 1.00 72.94 98 ASN A O 1
#

Sequence (98 aa):
MWIASALATIVVAVVGLCVCAGLLFRTLLPSGPPYDPGNKSWQYGEDVMQNHLYGTLHTLDTIAVCTDAMESPVNPPTPFDRRAAIAGCRYGEWEYDN

Radius of gyration: 20.84 Å; chains: 1; bounding box: 51×34×53 Å